Protein AF-A0AAN7YS65-F1 (afdb_monomer_lite)

pLDDT: mean 71.37, std 18.51, range [37.34, 93.94]

Foldseek 3Di:
DDDDDDDDPDPPDPDPDPPDDDPVSVVVVVVVVVLVQPFDKDKDKDWDFDDDVPDPDTDTAIEIEIEGAPPDDPVSVVSDDQDDPNRYGYHYDHDHDDDCPPPVNVVVVVVVVCVVVVPPDDDPPPPDPPDPDDDDPDDDDDD

Radius of gyration: 26.08 Å; chains: 1; bounding box: 43×92×53 Å

Organism: NCBI:txid79012

Structure (mmCIF, N/CA/C/O backbone):
data_AF-A0AAN7YS65-F1
#
_entry.id   AF-A0AAN7YS65-F1
#
loop_
_atom_site.group_PDB
_atom_site.id
_atom_site.type_symbol
_atom_site.label_atom_id
_atom_site.label_alt_id
_atom_site.label_comp_id
_atom_site.label_asym_id
_atom_site.label_entity_id
_atom_site.label_seq_id
_atom_site.pdbx_PDB_ins_code
_atom_site.Cartn_x
_atom_site.Cartn_y
_atom_site.Cartn_z
_atom_site.occupancy
_atom_site.B_iso_or_equiv
_atom_site.auth_seq_id
_atom_site.auth_comp_id
_atom_site.auth_asym_id
_atom_site.auth_atom_id
_atom_site.pdbx_PDB_model_num
ATOM 1 N N . MET A 1 1 ? 20.258 64.189 -2.231 1.00 42.88 1 MET A N 1
ATOM 2 C CA . MET A 1 1 ? 19.996 63.088 -1.283 1.00 42.88 1 MET A CA 1
ATOM 3 C C . MET A 1 1 ? 18.999 62.170 -1.969 1.00 42.88 1 MET A C 1
ATOM 5 O O . MET A 1 1 ? 17.860 62.580 -2.132 1.00 42.88 1 MET A O 1
ATOM 9 N N . SER A 1 2 ? 19.448 61.028 -2.492 1.00 43.16 2 SER A N 1
ATOM 10 C CA . SER A 1 2 ? 18.593 60.090 -3.235 1.00 43.16 2 SER A CA 1
ATOM 11 C C . SER A 1 2 ? 18.417 58.830 -2.403 1.00 43.16 2 SER A C 1
ATOM 13 O O . SER A 1 2 ? 19.378 58.101 -2.170 1.00 43.16 2 SER A O 1
ATOM 15 N N . THR A 1 3 ? 17.199 58.616 -1.919 1.00 43.97 3 THR A N 1
ATOM 16 C CA . THR A 1 3 ? 16.812 57.463 -1.106 1.00 43.97 3 THR A CA 1
ATOM 17 C C . THR A 1 3 ? 16.570 56.270 -2.031 1.00 43.97 3 THR A C 1
ATOM 19 O O . THR A 1 3 ? 15.681 56.320 -2.878 1.00 43.97 3 THR A O 1
ATOM 22 N N . GLN A 1 4 ? 17.383 55.217 -1.907 1.00 44.78 4 GLN A N 1
ATOM 23 C CA . GLN A 1 4 ? 17.139 53.929 -2.563 1.00 44.78 4 GLN A CA 1
ATOM 24 C C . GLN A 1 4 ? 16.011 53.195 -1.832 1.00 44.78 4 GLN A C 1
ATOM 26 O O . GLN A 1 4 ? 16.035 53.073 -0.609 1.00 44.78 4 GLN A O 1
ATOM 31 N N . ILE A 1 5 ? 15.028 52.719 -2.590 1.00 53.78 5 ILE A N 1
ATOM 32 C CA . ILE A 1 5 ? 13.934 51.872 -2.114 1.00 53.78 5 ILE A CA 1
ATOM 33 C C . ILE A 1 5 ? 14.416 50.422 -2.273 1.00 53.78 5 ILE A C 1
ATOM 35 O O . ILE A 1 5 ? 14.803 50.061 -3.388 1.00 53.78 5 ILE A O 1
ATOM 39 N N . PRO A 1 6 ? 14.439 49.584 -1.224 1.00 49.34 6 PRO A N 1
ATOM 40 C CA . PRO A 1 6 ? 14.782 48.181 -1.397 1.00 49.34 6 PRO A CA 1
ATOM 41 C C . PRO A 1 6 ? 13.641 47.463 -2.129 1.00 49.34 6 PRO A C 1
ATOM 43 O O . PRO A 1 6 ? 12.494 47.470 -1.684 1.00 49.34 6 PRO A O 1
ATOM 46 N N . VAL A 1 7 ? 13.964 46.849 -3.266 1.00 46.25 7 VAL A N 1
ATOM 47 C CA . VAL A 1 7 ? 13.097 45.890 -3.959 1.00 46.25 7 VAL A CA 1
ATOM 48 C C . VAL A 1 7 ? 12.955 44.650 -3.082 1.00 46.25 7 VAL A C 1
ATOM 50 O O . VAL A 1 7 ? 13.900 43.886 -2.904 1.00 46.25 7 VAL A O 1
ATOM 53 N N . THR A 1 8 ? 11.773 44.463 -2.500 1.00 45.56 8 THR A N 1
ATOM 54 C CA . THR A 1 8 ? 11.398 43.215 -1.839 1.00 45.56 8 THR A CA 1
ATOM 55 C C . THR A 1 8 ? 11.154 42.175 -2.929 1.00 45.56 8 THR A C 1
ATOM 57 O O . THR A 1 8 ? 10.110 42.178 -3.578 1.00 45.56 8 THR A O 1
ATOM 60 N N . THR A 1 9 ? 12.137 41.311 -3.173 1.00 45.34 9 THR A N 1
ATOM 61 C CA . THR A 1 9 ? 11.943 40.084 -3.948 1.00 45.34 9 THR A CA 1
ATOM 62 C C . THR A 1 9 ? 10.966 39.211 -3.171 1.00 45.34 9 THR A C 1
ATOM 64 O O . THR A 1 9 ? 11.328 38.591 -2.178 1.00 45.34 9 THR A O 1
ATOM 67 N N . THR A 1 10 ? 9.700 39.214 -3.579 1.00 47.12 10 THR A N 1
ATOM 68 C CA . THR A 1 10 ? 8.724 38.232 -3.116 1.00 47.12 10 THR A CA 1
ATOM 69 C C . THR A 1 10 ? 9.150 36.880 -3.678 1.00 47.12 10 THR A C 1
ATOM 71 O O . THR A 1 10 ? 9.004 36.636 -4.876 1.00 47.12 10 THR A O 1
ATOM 74 N N . GLU A 1 11 ? 9.722 36.022 -2.832 1.00 46.44 11 GLU A N 1
ATOM 75 C CA . GLU A 1 11 ? 9.859 34.596 -3.120 1.00 46.44 11 GLU A CA 1
ATOM 76 C C . GLU A 1 11 ? 8.465 34.055 -3.461 1.00 46.44 11 GLU A C 1
ATOM 78 O O . GLU A 1 11 ? 7.581 33.957 -2.610 1.00 46.44 11 GLU A O 1
ATOM 83 N N . GLN A 1 12 ? 8.236 33.777 -4.745 1.00 44.69 12 GLN A N 1
ATOM 84 C CA . GLN A 1 12 ? 7.076 33.020 -5.185 1.00 44.69 12 GLN A CA 1
ATOM 85 C C . GLN A 1 12 ? 7.211 31.618 -4.595 1.00 44.69 12 GLN A C 1
ATOM 87 O O . GLN A 1 12 ? 8.013 30.818 -5.072 1.00 44.69 12 GLN A O 1
ATOM 92 N N . GLN A 1 13 ? 6.424 31.321 -3.558 1.00 51.28 13 GLN A N 1
ATOM 93 C CA . GLN A 1 13 ? 6.148 29.940 -3.176 1.00 51.28 13 GLN A CA 1
ATOM 94 C C . GLN A 1 13 ? 5.729 29.175 -4.441 1.00 51.28 13 GLN A C 1
ATOM 96 O O . GLN A 1 13 ? 4.797 29.621 -5.126 1.00 51.28 13 GLN A O 1
ATOM 101 N N . PRO A 1 14 ? 6.378 28.046 -4.780 1.00 49.78 14 PRO A N 1
ATOM 102 C CA . PRO A 1 14 ? 5.929 27.226 -5.889 1.00 49.78 14 PRO A CA 1
ATOM 103 C C . PRO A 1 14 ? 4.517 26.741 -5.563 1.00 49.78 14 PRO A C 1
ATOM 105 O O . PRO A 1 14 ? 4.294 25.973 -4.629 1.00 49.78 14 PRO A O 1
ATOM 108 N N . SER A 1 15 ? 3.543 27.248 -6.316 1.00 52.03 15 SER A N 1
ATOM 109 C CA . SER A 1 15 ? 2.178 26.733 -6.279 1.00 52.03 15 SER A CA 1
ATOM 110 C C . SER A 1 15 ? 2.230 25.250 -6.662 1.00 52.03 15 SER A C 1
ATOM 112 O O . SER A 1 15 ? 2.923 24.924 -7.633 1.00 52.03 15 SER A O 1
ATOM 114 N N . PRO A 1 16 ? 1.544 24.344 -5.941 1.00 50.78 16 PRO A N 1
ATOM 115 C CA . PRO A 1 16 ? 1.591 22.923 -6.250 1.00 50.78 16 PRO A CA 1
ATOM 116 C C . PRO A 1 16 ? 1.022 22.726 -7.653 1.00 50.78 16 PRO A C 1
ATOM 118 O O . PRO A 1 16 ? -0.171 22.902 -7.898 1.00 50.78 16 PRO A O 1
ATOM 121 N N . THR A 1 17 ? 1.903 22.428 -8.605 1.00 52.53 17 THR A N 1
ATOM 122 C CA . THR A 1 17 ? 1.488 22.084 -9.961 1.00 52.53 17 THR A CA 1
ATOM 123 C C . THR A 1 17 ? 0.715 20.770 -9.850 1.00 52.53 17 THR A C 1
ATOM 125 O O . THR A 1 17 ? 1.219 19.853 -9.197 1.00 52.53 17 THR A O 1
ATOM 128 N N . PRO A 1 18 ? -0.504 20.652 -10.407 1.00 57.16 18 PRO A N 1
ATOM 129 C CA . PRO A 1 18 ? -1.253 19.406 -10.337 1.00 57.16 18 PRO A CA 1
ATOM 130 C C . PRO A 1 18 ? -0.404 18.292 -10.952 1.00 57.16 18 PRO A C 1
ATOM 132 O O . PRO A 1 18 ? -0.072 18.336 -12.137 1.00 57.16 18 PRO A O 1
ATOM 135 N N . LYS A 1 19 ? 0.002 17.326 -10.121 1.00 69.38 19 LYS A N 1
ATOM 136 C CA . LYS A 1 19 ? 0.798 16.178 -10.550 1.00 69.38 19 LYS A CA 1
ATOM 137 C C . LYS A 1 19 ? -0.086 15.341 -11.474 1.00 69.38 19 LYS A C 1
ATOM 139 O O . LYS A 1 19 ? -1.078 14.766 -11.030 1.00 69.38 19 LYS A O 1
ATOM 144 N N . VAL A 1 20 ? 0.220 15.350 -12.769 1.00 74.00 20 VAL A N 1
ATOM 145 C CA . VAL A 1 20 ? -0.470 14.502 -13.745 1.00 74.00 20 VAL A CA 1
ATOM 146 C C . VAL A 1 20 ? -0.063 13.063 -13.452 1.00 74.00 20 VAL A C 1
ATOM 148 O O . VAL A 1 20 ? 1.125 12.750 -13.496 1.00 74.00 20 VAL A O 1
ATOM 151 N N . LEU A 1 21 ? -1.041 12.223 -13.112 1.00 75.31 21 LEU A N 1
ATOM 152 C CA . LEU A 1 21 ? -0.812 10.801 -12.876 1.00 75.31 21 LEU A CA 1
ATOM 153 C C . LEU A 1 21 ? -0.481 10.105 -14.198 1.00 75.31 21 LEU A C 1
ATOM 155 O O . LEU A 1 21 ? -1.120 10.354 -15.221 1.00 75.31 21 LEU A O 1
ATOM 159 N N . THR A 1 22 ? 0.508 9.224 -14.159 1.00 85.81 22 THR A N 1
ATOM 160 C CA . THR A 1 22 ? 0.858 8.317 -15.253 1.00 85.81 22 THR A CA 1
ATOM 161 C C . THR A 1 22 ? -0.201 7.221 -15.428 1.00 85.81 22 THR A C 1
ATOM 163 O O . THR A 1 22 ? -0.947 6.905 -14.499 1.00 85.81 22 THR A O 1
ATOM 166 N N . ASP A 1 23 ? -0.256 6.586 -16.605 1.00 86.25 23 ASP A N 1
ATOM 167 C CA . ASP A 1 23 ? -1.170 5.455 -16.860 1.00 86.25 23 ASP A CA 1
ATOM 168 C C . ASP A 1 23 ? -0.958 4.289 -15.875 1.00 86.25 23 ASP A C 1
ATOM 170 O O . ASP A 1 23 ? -1.891 3.555 -15.548 1.00 86.25 23 ASP A O 1
ATOM 174 N N . GLU A 1 24 ? 0.268 4.111 -15.380 1.00 84.31 24 GLU A N 1
ATOM 175 C CA . GLU A 1 24 ? 0.582 3.131 -14.341 1.00 84.31 24 GLU A CA 1
ATOM 176 C C . GLU A 1 24 ? -0.007 3.531 -12.984 1.00 84.31 24 GLU A C 1
ATOM 178 O O . GLU A 1 24 ? -0.724 2.733 -12.381 1.00 84.31 24 GLU A O 1
ATOM 183 N N . GLU A 1 25 ? 0.198 4.776 -12.542 1.00 86.25 25 GLU A N 1
ATOM 184 C CA . GLU A 1 25 ? -0.396 5.293 -11.302 1.00 86.25 25 GLU A CA 1
ATOM 185 C C . GLU A 1 25 ? -1.930 5.221 -11.331 1.00 86.25 25 GLU A C 1
ATOM 187 O O . GLU A 1 25 ? -2.549 4.913 -10.314 1.00 86.25 25 GLU A O 1
ATOM 192 N N . ILE A 1 26 ? -2.557 5.443 -12.492 1.00 90.06 26 ILE A N 1
ATOM 193 C CA . ILE A 1 26 ? -4.011 5.305 -12.668 1.00 90.06 26 ILE A CA 1
ATOM 194 C C . ILE A 1 26 ? -4.457 3.852 -12.454 1.00 90.06 26 ILE A C 1
ATOM 196 O O . ILE A 1 26 ? -5.446 3.611 -11.759 1.00 90.06 26 ILE A O 1
ATOM 200 N N . ARG A 1 27 ? -3.733 2.878 -13.020 1.00 91.12 27 ARG A N 1
ATOM 201 C CA . ARG A 1 27 ? -4.048 1.448 -12.853 1.00 91.12 27 ARG A CA 1
ATOM 202 C C . ARG A 1 27 ? -3.842 0.979 -11.418 1.00 91.12 27 ARG A C 1
ATOM 204 O O . ARG A 1 27 ? -4.708 0.288 -10.884 1.00 91.12 27 ARG A O 1
ATOM 211 N N . ILE A 1 28 ? -2.745 1.392 -10.786 1.00 90.75 28 ILE A N 1
ATOM 212 C CA . ILE A 1 28 ? -2.466 1.086 -9.378 1.00 90.75 28 ILE A CA 1
ATOM 213 C C . ILE A 1 28 ? -3.560 1.683 -8.497 1.00 90.75 28 ILE A C 1
ATOM 215 O O . ILE A 1 28 ? -4.136 0.975 -7.677 1.00 90.75 28 ILE A O 1
ATOM 219 N N . LYS A 1 29 ? -3.916 2.952 -8.712 1.00 90.94 29 LYS A N 1
ATOM 220 C CA . LYS A 1 29 ? -4.992 3.606 -7.968 1.00 90.94 29 LYS A CA 1
ATOM 221 C C . LYS A 1 29 ? -6.312 2.845 -8.088 1.00 90.94 29 LYS A C 1
ATOM 223 O O . LYS A 1 29 ? -6.918 2.533 -7.068 1.00 90.94 29 LYS A O 1
ATOM 228 N N . ALA A 1 30 ? -6.726 2.499 -9.307 1.00 92.50 30 ALA A N 1
ATOM 229 C CA . ALA A 1 30 ? -7.957 1.744 -9.538 1.00 92.50 30 ALA A CA 1
ATOM 230 C C . ALA A 1 30 ? -7.932 0.368 -8.848 1.00 92.50 30 ALA A C 1
ATOM 232 O O . ALA A 1 30 ? -8.942 -0.083 -8.311 1.00 92.50 30 ALA A O 1
ATOM 233 N N . PHE A 1 31 ? -6.773 -0.290 -8.828 1.00 93.44 31 PHE A N 1
ATOM 234 C CA . PHE A 1 31 ? -6.584 -1.546 -8.117 1.00 93.44 31 PHE A CA 1
ATOM 235 C C . PHE A 1 31 ? -6.708 -1.387 -6.602 1.00 93.44 31 PHE A C 1
ATOM 237 O O . PHE A 1 31 ? -7.473 -2.126 -5.988 1.00 93.44 31 PHE A O 1
ATOM 244 N N . ILE A 1 32 ? -6.017 -0.416 -6.002 1.00 92.06 32 ILE A N 1
ATOM 245 C CA . ILE A 1 32 ? -6.096 -0.160 -4.560 1.00 92.06 32 ILE A CA 1
ATOM 246 C C . ILE A 1 32 ? -7.530 0.200 -4.152 1.00 92.06 32 ILE A C 1
ATOM 248 O O . ILE A 1 32 ? -8.044 -0.339 -3.174 1.00 92.06 32 ILE A O 1
ATOM 252 N N . GLU A 1 33 ? -8.220 1.023 -4.944 1.00 91.44 33 GLU A N 1
ATOM 253 C CA . GLU A 1 33 ? -9.637 1.342 -4.731 1.00 91.44 33 GLU A CA 1
ATOM 254 C C . GLU A 1 33 ? -10.529 0.091 -4.831 1.00 91.44 33 GLU A C 1
ATOM 256 O O . GLU A 1 33 ? -11.469 -0.062 -4.053 1.00 91.44 33 GLU A O 1
ATOM 261 N N . SER A 1 34 ? -10.208 -0.855 -5.723 1.00 93.31 34 SER A N 1
ATOM 262 C CA . SER A 1 34 ? -10.964 -2.107 -5.871 1.00 93.31 34 SER A CA 1
ATOM 263 C C . SER A 1 34 ? -10.839 -3.068 -4.682 1.00 93.31 34 SER A C 1
ATOM 265 O O . SER A 1 34 ? -11.709 -3.925 -4.508 1.00 93.31 34 SER A O 1
ATOM 267 N N . LEU A 1 35 ? -9.807 -2.912 -3.839 1.00 90.12 35 LEU A N 1
ATOM 268 C CA . LEU A 1 35 ? -9.641 -3.714 -2.622 1.00 90.12 35 LEU A CA 1
ATOM 269 C C . LEU A 1 35 ? -10.743 -3.439 -1.588 1.00 90.12 35 LEU A C 1
ATOM 271 O O . LEU A 1 35 ? -10.947 -4.266 -0.705 1.00 90.12 35 LEU A O 1
ATOM 275 N N . ASN A 1 36 ? -11.468 -2.314 -1.705 1.00 89.50 36 ASN A N 1
ATOM 276 C CA . ASN A 1 36 ? -12.566 -1.929 -0.809 1.00 89.50 36 ASN A CA 1
ATOM 277 C C . ASN A 1 36 ? -12.198 -2.054 0.682 1.00 89.50 36 ASN A C 1
ATOM 279 O O . ASN A 1 36 ? -12.983 -2.557 1.489 1.00 89.50 36 ASN A O 1
ATOM 283 N N . LEU A 1 37 ? -10.988 -1.612 1.042 1.00 90.25 37 LEU A N 1
ATOM 284 C CA . LEU A 1 37 ? -10.490 -1.687 2.414 1.00 90.25 37 LEU A CA 1
ATOM 285 C C . LEU A 1 37 ? -11.391 -0.862 3.343 1.00 90.25 37 LEU A C 1
ATOM 287 O O . LEU A 1 37 ? -11.658 0.312 3.090 1.00 90.25 37 LEU A O 1
ATOM 291 N N . THR A 1 38 ? -11.862 -1.483 4.424 1.00 89.06 38 THR A N 1
ATOM 292 C CA . THR A 1 38 ? -12.811 -0.878 5.378 1.00 89.06 38 THR A CA 1
ATOM 293 C C . THR A 1 38 ? -12.139 -0.049 6.469 1.00 89.06 38 THR A C 1
ATOM 295 O O . THR A 1 38 ? -12.818 0.460 7.358 1.00 89.06 38 THR A O 1
ATOM 298 N N . PHE A 1 39 ? -10.816 0.073 6.426 1.00 89.19 39 PHE A N 1
ATOM 299 C CA . PHE A 1 39 ? -10.001 0.767 7.414 1.00 89.19 39 PHE A CA 1
ATOM 300 C C . PHE A 1 39 ? -9.243 1.941 6.778 1.00 89.19 39 PHE A C 1
ATOM 302 O O . PHE A 1 39 ? -9.054 1.957 5.561 1.00 89.19 39 PHE A O 1
ATOM 309 N N . PRO A 1 40 ? -8.794 2.932 7.569 1.00 88.00 40 PRO A N 1
ATOM 310 C CA . PRO A 1 40 ? -7.967 4.022 7.065 1.00 88.00 40 PRO A CA 1
ATOM 311 C C . PRO A 1 40 ? -6.626 3.504 6.536 1.00 88.00 40 PRO A C 1
ATOM 313 O O . PRO A 1 40 ? -5.934 2.745 7.214 1.00 88.00 40 PRO A O 1
ATOM 316 N N . TYR A 1 41 ? -6.242 3.943 5.340 1.00 91.12 41 TYR A N 1
ATOM 317 C CA . TYR A 1 41 ? -4.941 3.640 4.753 1.00 91.12 41 TYR A CA 1
ATOM 318 C C . TYR A 1 41 ? -4.440 4.815 3.914 1.00 91.12 41 TYR A C 1
ATOM 320 O O . TYR A 1 41 ? -5.212 5.666 3.462 1.00 91.12 41 TYR A O 1
ATOM 328 N N . LYS A 1 42 ? -3.129 4.842 3.689 1.00 91.25 42 LYS A N 1
ATOM 329 C CA . LYS A 1 42 ? -2.485 5.671 2.667 1.00 91.25 42 LYS A CA 1
ATOM 330 C C . LYS A 1 42 ? -1.693 4.761 1.747 1.00 91.25 42 LYS A C 1
ATOM 332 O O . LYS A 1 42 ? -1.263 3.693 2.171 1.00 91.25 42 LYS A O 1
ATOM 337 N N . TRP A 1 43 ? -1.526 5.161 0.495 1.00 92.75 43 TRP A N 1
ATOM 338 C CA . TRP A 1 43 ? -0.675 4.426 -0.428 1.00 92.75 43 TRP A CA 1
ATOM 339 C C . TRP A 1 43 ? 0.202 5.378 -1.226 1.00 92.75 43 TRP A C 1
ATOM 341 O O . TRP A 1 43 ? -0.226 6.483 -1.570 1.00 92.75 43 TRP A O 1
ATOM 351 N N . GLU A 1 44 ? 1.413 4.925 -1.521 1.00 91.69 44 GLU A N 1
ATOM 352 C CA . GLU A 1 44 ? 2.415 5.662 -2.281 1.00 91.69 44 GLU A CA 1
ATOM 353 C C . GLU A 1 44 ? 3.131 4.718 -3.257 1.00 91.69 44 GLU A C 1
ATOM 355 O O . GLU A 1 44 ? 3.224 3.509 -3.026 1.00 91.69 44 GLU A O 1
ATOM 360 N N . LEU A 1 45 ? 3.603 5.268 -4.379 1.00 90.25 45 LEU A N 1
ATOM 361 C CA . LEU A 1 45 ? 4.423 4.550 -5.353 1.00 90.25 45 LEU A CA 1
ATOM 362 C C . LEU A 1 45 ? 5.863 5.048 -5.246 1.00 90.25 45 LEU A C 1
ATOM 364 O O . LEU A 1 45 ? 6.195 6.145 -5.702 1.00 90.25 45 LEU A O 1
ATOM 368 N N . GLU A 1 46 ? 6.713 4.224 -4.653 1.00 89.69 46 GLU A N 1
ATOM 369 C CA . GLU A 1 46 ? 8.135 4.487 -4.505 1.00 89.69 46 GLU A CA 1
ATOM 370 C C . GLU A 1 46 ? 8.936 3.821 -5.624 1.00 89.69 46 GLU A C 1
ATOM 372 O O . GLU A 1 46 ? 8.541 2.803 -6.188 1.00 89.69 46 GLU A O 1
ATOM 377 N N . HIS A 1 47 ? 10.088 4.401 -5.946 1.00 86.44 47 HIS A N 1
ATOM 378 C CA . HIS A 1 47 ? 11.009 3.878 -6.948 1.00 86.44 47 HIS A CA 1
ATOM 379 C C . HIS A 1 47 ? 12.345 3.622 -6.262 1.00 86.44 47 HIS A C 1
ATOM 381 O O . HIS A 1 47 ? 13.080 4.558 -5.955 1.00 86.44 47 HIS A O 1
ATOM 387 N N . HIS A 1 48 ? 12.629 2.357 -5.956 1.00 81.75 48 HIS A N 1
ATOM 388 C CA . HIS A 1 48 ? 13.839 1.976 -5.231 1.00 81.75 48 HIS A CA 1
ATOM 389 C C . HIS A 1 48 ? 14.953 1.653 -6.216 1.00 81.75 48 HIS A C 1
ATOM 391 O O . HIS A 1 48 ? 14.792 0.808 -7.099 1.00 81.75 48 HIS A O 1
ATOM 397 N N . GLU A 1 49 ? 16.101 2.303 -6.044 1.00 79.69 49 GLU A N 1
ATOM 398 C CA . GLU A 1 49 ? 17.317 1.954 -6.771 1.00 79.69 49 GLU A CA 1
ATOM 399 C C . GLU A 1 49 ? 18.087 0.879 -6.008 1.00 79.69 49 GLU A C 1
ATOM 401 O O . GLU A 1 49 ? 18.589 1.106 -4.905 1.00 79.69 49 GLU A O 1
ATOM 406 N N . PHE A 1 50 ? 18.227 -0.304 -6.603 1.00 71.31 50 PHE A N 1
ATOM 407 C CA . PHE A 1 50 ? 19.061 -1.346 -6.014 1.00 71.31 50 PHE A CA 1
ATOM 408 C C . PHE A 1 50 ? 20.524 -1.107 -6.376 1.00 71.31 50 PHE A C 1
ATOM 410 O O . PHE A 1 50 ? 20.989 -1.472 -7.458 1.00 71.31 50 PHE A O 1
ATOM 417 N N . ILE A 1 51 ? 21.263 -0.498 -5.446 1.00 75.56 51 ILE A N 1
ATOM 418 C CA . ILE A 1 51 ? 22.695 -0.252 -5.608 1.00 75.56 51 ILE A CA 1
ATOM 419 C C . ILE A 1 51 ? 23.441 -1.585 -5.574 1.00 75.56 51 ILE A C 1
ATOM 421 O O . ILE A 1 51 ? 23.599 -2.210 -4.524 1.00 75.56 51 ILE A O 1
ATOM 425 N N . THR A 1 52 ? 23.950 -2.009 -6.728 1.00 73.50 52 THR A N 1
ATOM 426 C CA . THR A 1 52 ? 24.814 -3.191 -6.815 1.00 73.50 52 THR A CA 1
ATOM 427 C C . THR A 1 52 ? 26.270 -2.739 -6.834 1.00 73.50 52 THR A C 1
ATOM 429 O O . THR A 1 52 ? 26.673 -1.969 -7.707 1.00 73.50 52 THR A O 1
ATOM 432 N N . LYS A 1 53 ? 27.087 -3.206 -5.876 1.00 72.88 53 LYS A N 1
ATOM 433 C CA . LYS A 1 53 ? 28.516 -2.849 -5.811 1.00 72.88 53 LYS A CA 1
ATOM 434 C C . LYS A 1 53 ? 29.204 -3.175 -7.143 1.00 72.88 53 LYS A C 1
ATOM 436 O O . LYS A 1 53 ? 29.268 -4.335 -7.537 1.00 72.88 53 LYS A O 1
ATOM 441 N N . GLY A 1 54 ? 29.738 -2.148 -7.804 1.00 72.94 54 GLY A N 1
ATOM 442 C CA . GLY A 1 54 ? 30.468 -2.275 -9.069 1.00 72.94 54 GLY A CA 1
ATOM 443 C C . GLY A 1 54 ? 29.625 -2.128 -10.342 1.00 72.94 54 GLY A C 1
ATOM 444 O O . GLY A 1 54 ? 30.193 -2.226 -11.426 1.00 72.94 54 GLY A O 1
ATOM 445 N N . SER A 1 55 ? 28.316 -1.864 -10.242 1.00 69.62 55 SER A N 1
ATOM 446 C CA . SER A 1 55 ? 27.478 -1.515 -11.398 1.00 69.62 55 SER A CA 1
ATOM 447 C C . SER A 1 55 ? 27.259 -0.004 -11.479 1.00 69.62 55 SER A C 1
ATOM 449 O O . SER A 1 55 ? 26.960 0.639 -10.477 1.00 69.62 55 SER A O 1
ATOM 451 N N . THR A 1 56 ? 27.377 0.566 -12.679 1.00 71.19 56 THR A N 1
ATOM 452 C CA . THR A 1 56 ? 26.946 1.943 -12.985 1.00 71.19 56 THR A CA 1
ATOM 453 C C . THR A 1 56 ? 25.484 2.020 -13.428 1.00 71.19 56 THR A C 1
ATOM 455 O O . THR A 1 56 ? 24.944 3.115 -13.534 1.00 71.19 56 THR A O 1
ATOM 458 N N . ASN A 1 57 ? 24.841 0.871 -13.662 1.00 72.56 57 ASN A N 1
ATOM 459 C CA . ASN A 1 57 ? 23.423 0.762 -13.993 1.00 72.56 57 ASN A CA 1
ATOM 460 C C . ASN A 1 57 ? 22.710 0.052 -12.840 1.00 72.56 57 ASN A C 1
ATOM 462 O O . ASN A 1 57 ? 22.754 -1.179 -12.745 1.00 72.56 57 ASN A O 1
ATOM 466 N N . ASN A 1 58 ? 22.086 0.828 -11.956 1.00 78.06 58 ASN A N 1
ATOM 467 C CA . ASN A 1 58 ? 21.229 0.294 -10.904 1.00 78.06 58 ASN A CA 1
ATOM 468 C C . ASN A 1 58 ? 19.799 0.176 -11.447 1.00 78.06 58 ASN A C 1
ATOM 470 O O . ASN A 1 58 ? 19.288 1.150 -12.004 1.00 78.06 58 ASN A O 1
ATOM 474 N N . PRO A 1 59 ? 19.147 -0.992 -11.334 1.00 78.62 59 PRO A N 1
ATOM 475 C CA . PRO A 1 59 ? 17.750 -1.107 -11.713 1.00 78.62 59 PRO A CA 1
ATOM 476 C C . PRO A 1 59 ? 16.884 -0.297 -10.741 1.00 78.62 59 PRO A C 1
ATOM 478 O O . PRO A 1 59 ? 17.009 -0.438 -9.521 1.00 78.62 59 PRO A O 1
ATOM 481 N N . VAL A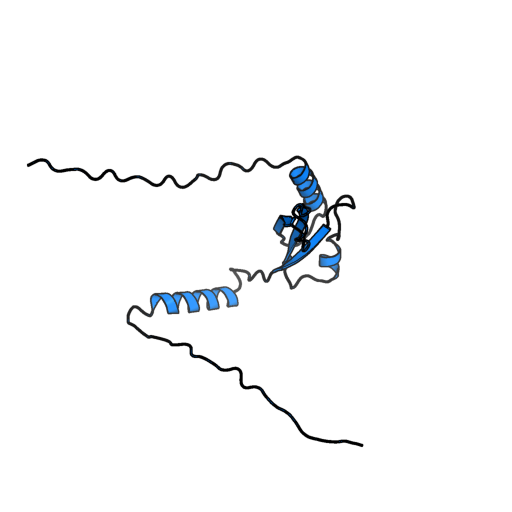 1 60 ? 16.002 0.530 -11.304 1.00 79.75 60 VAL A N 1
ATOM 482 C CA . VAL A 1 60 ? 14.922 1.205 -10.580 1.00 79.75 60 VAL A CA 1
ATOM 483 C C . VAL A 1 60 ? 13.722 0.268 -10.574 1.00 79.75 60 VAL A C 1
ATOM 485 O O . VAL A 1 60 ? 13.244 -0.119 -11.642 1.00 79.75 60 VAL A O 1
ATOM 488 N N . ILE A 1 61 ? 13.253 -0.121 -9.392 1.00 83.31 61 ILE A N 1
ATOM 489 C CA . ILE A 1 61 ? 12.118 -1.034 -9.241 1.00 83.31 61 ILE A CA 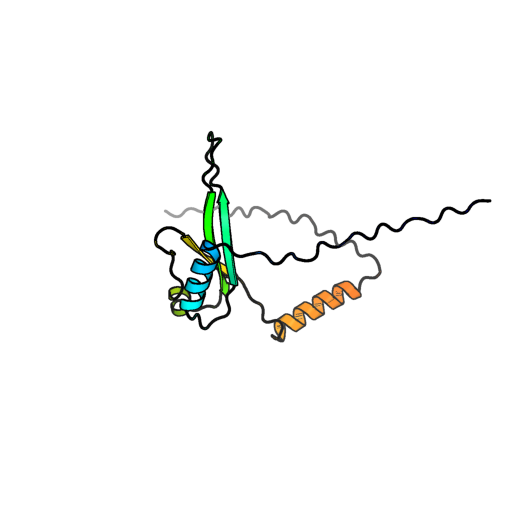1
ATOM 490 C C . ILE A 1 61 ? 10.976 -0.293 -8.537 1.00 83.31 61 ILE A C 1
ATOM 492 O O . ILE A 1 61 ? 11.206 0.274 -7.465 1.00 83.31 61 ILE A O 1
ATOM 496 N N . PRO A 1 62 ? 9.758 -0.290 -9.106 1.00 87.19 62 PRO A N 1
ATOM 497 C CA . PRO A 1 62 ? 8.600 0.289 -8.444 1.00 87.19 62 PRO A CA 1
ATOM 498 C C . PRO A 1 62 ? 8.179 -0.560 -7.236 1.00 87.19 62 PRO A C 1
ATOM 500 O O . PRO A 1 62 ? 8.162 -1.795 -7.286 1.00 87.19 62 PRO A O 1
ATOM 503 N N . LEU A 1 63 ? 7.803 0.117 -6.158 1.00 90.62 63 LEU A N 1
ATOM 504 C CA . LEU A 1 63 ? 7.304 -0.457 -4.918 1.00 90.62 63 LEU A CA 1
ATOM 505 C C . LEU A 1 63 ? 6.032 0.286 -4.514 1.00 90.62 63 LEU A C 1
ATOM 507 O O . LEU A 1 63 ? 6.040 1.503 -4.356 1.00 90.62 63 LEU A O 1
ATOM 511 N N . ILE A 1 64 ? 4.939 -0.445 -4.328 1.00 93.12 64 ILE A N 1
ATOM 512 C CA . ILE A 1 64 ? 3.709 0.122 -3.775 1.00 93.12 64 ILE A CA 1
ATOM 513 C C . ILE A 1 64 ? 3.801 -0.004 -2.259 1.00 93.12 64 ILE A C 1
ATOM 515 O O . ILE A 1 64 ? 3.854 -1.118 -1.736 1.00 93.12 64 ILE A O 1
ATOM 519 N N . VAL A 1 65 ? 3.809 1.117 -1.553 1.00 93.56 65 VAL A N 1
ATOM 520 C CA . VAL A 1 65 ? 3.780 1.147 -0.090 1.00 93.56 65 VAL A CA 1
ATOM 521 C C . VAL A 1 65 ? 2.355 1.441 0.347 1.00 93.56 65 VAL A C 1
ATOM 523 O O . VAL A 1 65 ? 1.746 2.388 -0.142 1.00 93.56 65 VAL A O 1
ATOM 526 N N . ILE A 1 66 ? 1.801 0.615 1.233 1.00 93.94 66 ILE A N 1
ATOM 527 C CA . ILE A 1 66 ? 0.486 0.842 1.838 1.00 93.94 66 ILE A CA 1
ATOM 528 C C . ILE A 1 66 ? 0.682 0.989 3.341 1.00 93.94 66 ILE A C 1
ATOM 530 O O . ILE A 1 66 ? 0.975 0.012 4.034 1.00 93.94 66 ILE A O 1
ATOM 534 N N . SER A 1 67 ? 0.511 2.209 3.836 1.00 92.94 67 SER A N 1
ATOM 535 C CA . SER A 1 67 ? 0.611 2.522 5.257 1.00 92.94 67 SER A CA 1
ATOM 536 C C . SER A 1 67 ? -0.733 2.260 5.931 1.00 92.94 67 SER A C 1
ATOM 538 O O . SER A 1 67 ? -1.766 2.810 5.530 1.00 92.94 67 SER A O 1
ATOM 540 N N . VAL A 1 68 ? -0.714 1.414 6.957 1.00 91.00 68 VAL A N 1
ATOM 541 C CA . VAL A 1 68 ? -1.894 0.957 7.696 1.00 91.00 68 VAL A CA 1
ATOM 542 C C . VAL A 1 68 ? -1.666 1.007 9.201 1.00 91.00 68 VAL A C 1
ATOM 544 O O . VAL A 1 68 ? -0.525 0.978 9.663 1.00 91.00 68 VAL A O 1
ATOM 547 N N . ASP A 1 69 ? -2.748 1.049 9.979 1.00 88.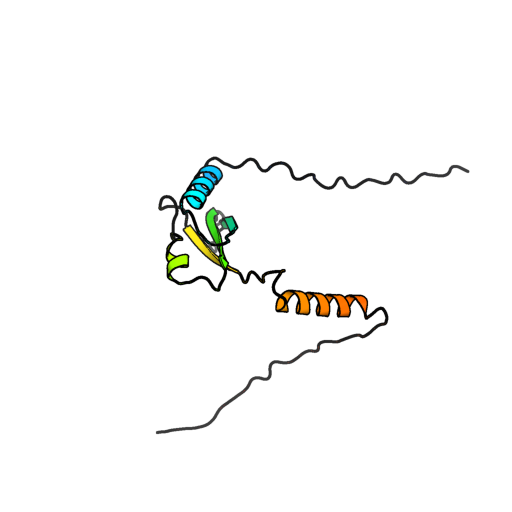69 69 ASP A N 1
ATOM 548 C CA . ASP A 1 69 ? -2.638 1.088 11.436 1.00 88.69 69 ASP A CA 1
ATOM 549 C C . ASP A 1 69 ? -2.029 -0.212 11.999 1.00 88.69 69 ASP A C 1
ATOM 551 O O . ASP A 1 69 ? -2.376 -1.330 11.599 1.00 88.69 69 ASP A O 1
ATOM 555 N N . ARG A 1 70 ? -1.108 -0.078 12.958 1.00 85.12 70 ARG A N 1
ATOM 556 C CA . ARG A 1 70 ? -0.473 -1.216 13.641 1.00 85.12 70 ARG A CA 1
ATOM 557 C C . ARG A 1 70 ? -1.470 -2.091 14.417 1.00 85.12 70 ARG A C 1
ATOM 559 O O . ARG A 1 70 ? -1.191 -3.275 14.619 1.00 85.12 70 ARG A O 1
ATOM 566 N N . MET A 1 71 ? -2.605 -1.532 14.828 1.00 85.00 71 MET A N 1
ATOM 567 C CA . MET A 1 71 ? -3.681 -2.200 15.564 1.00 85.00 71 MET A CA 1
ATOM 568 C C . MET A 1 71 ? -4.615 -3.025 14.670 1.00 85.00 71 MET A C 1
ATOM 570 O O . MET A 1 71 ? -5.509 -3.689 15.195 1.00 85.00 71 MET A O 1
ATOM 574 N N . LEU A 1 72 ? -4.417 -3.033 13.345 1.00 86.25 72 LEU A N 1
ATOM 575 C CA . LEU A 1 72 ? -5.229 -3.860 12.454 1.00 86.25 72 LEU A CA 1
ATOM 576 C C . LEU A 1 72 ? -5.122 -5.352 12.781 1.00 86.25 72 LEU A C 1
ATOM 578 O O . LEU A 1 72 ? -4.045 -5.907 13.050 1.00 86.25 72 LEU A O 1
ATOM 582 N N . SER A 1 73 ? -6.265 -6.025 12.676 1.00 88.88 73 SER A N 1
ATOM 583 C CA . SER A 1 73 ? -6.371 -7.469 12.837 1.00 88.88 73 SER A CA 1
ATOM 584 C C . SER A 1 73 ? -5.603 -8.223 11.745 1.00 88.88 73 SER A C 1
ATOM 586 O O . SER A 1 73 ? -5.162 -7.686 10.722 1.00 88.88 73 SER A O 1
ATOM 588 N N . LYS A 1 74 ? -5.376 -9.521 11.960 1.00 89.19 74 LYS A N 1
ATOM 589 C CA . LYS A 1 74 ? -4.725 -10.359 10.943 1.00 89.19 74 LYS A CA 1
ATOM 590 C C . LYS A 1 74 ? -5.620 -10.516 9.711 1.00 89.19 74 LYS A C 1
ATOM 592 O O . LYS A 1 74 ? -5.100 -10.539 8.598 1.00 89.19 74 LYS A O 1
ATOM 597 N N . GLU A 1 75 ? -6.931 -10.596 9.913 1.00 90.81 75 GLU A N 1
ATOM 598 C CA . GLU A 1 75 ? -7.928 -10.680 8.852 1.00 90.81 75 GLU A CA 1
ATOM 599 C C . GLU A 1 75 ? -7.902 -9.427 7.972 1.00 90.81 75 GLU A C 1
ATOM 601 O O . GLU A 1 75 ? -7.793 -9.547 6.754 1.00 90.81 75 GLU A O 1
ATOM 606 N N . GLU A 1 76 ? -7.897 -8.234 8.567 1.00 89.31 76 GLU A N 1
ATOM 607 C CA . GLU A 1 76 ? -7.823 -6.966 7.826 1.00 89.31 76 GLU A CA 1
ATOM 608 C C . GLU A 1 76 ? -6.526 -6.844 7.024 1.00 89.31 76 GLU A C 1
ATOM 610 O O . GLU A 1 76 ? -6.553 -6.520 5.839 1.00 89.31 76 GLU A O 1
ATOM 615 N N . ARG A 1 77 ? -5.385 -7.204 7.623 1.00 89.56 77 ARG A N 1
ATOM 616 C CA . ARG A 1 77 ? -4.089 -7.205 6.920 1.00 89.56 77 ARG A CA 1
ATOM 617 C C . ARG A 1 77 ? -4.048 -8.193 5.759 1.00 89.56 77 ARG A C 1
ATOM 619 O O . ARG A 1 77 ? -3.377 -7.940 4.766 1.00 89.56 77 ARG A O 1
ATOM 626 N N . SER A 1 78 ? -4.774 -9.307 5.857 1.00 90.44 78 SER A N 1
ATOM 627 C CA . SER A 1 78 ? -4.839 -10.300 4.779 1.00 90.44 78 SER A CA 1
ATOM 628 C C . SER A 1 78 ? -5.625 -9.828 3.551 1.00 90.44 78 SER A C 1
ATOM 630 O O . SER A 1 78 ? -5.513 -10.446 2.494 1.00 90.44 78 SER A O 1
ATOM 632 N N . MET A 1 79 ? -6.380 -8.729 3.668 1.00 90.88 79 MET A N 1
ATOM 633 C CA . MET A 1 79 ? -7.068 -8.103 2.534 1.00 90.88 79 MET A CA 1
ATOM 634 C C . MET A 1 79 ? -6.099 -7.402 1.577 1.00 90.88 79 MET A C 1
ATOM 636 O O . MET A 1 79 ? -6.456 -7.147 0.428 1.00 90.88 79 MET A O 1
ATOM 640 N N . ILE A 1 80 ? -4.879 -7.097 2.030 1.00 92.62 80 ILE A N 1
ATOM 641 C CA . ILE A 1 80 ? -3.860 -6.442 1.216 1.00 92.62 80 ILE A CA 1
ATOM 642 C C . ILE A 1 80 ? -3.005 -7.514 0.521 1.00 92.62 80 ILE A C 1
ATOM 644 O O . ILE A 1 80 ? -2.323 -8.295 1.190 1.00 92.62 80 ILE A O 1
ATOM 648 N N . PRO A 1 81 ? -3.011 -7.576 -0.822 1.00 92.62 81 PRO A N 1
ATOM 649 C CA . PRO A 1 81 ? -2.167 -8.500 -1.564 1.00 92.62 81 PRO A CA 1
ATOM 650 C C . PRO A 1 81 ? -0.699 -8.068 -1.517 1.00 92.62 81 PRO A C 1
ATOM 652 O O . PRO A 1 8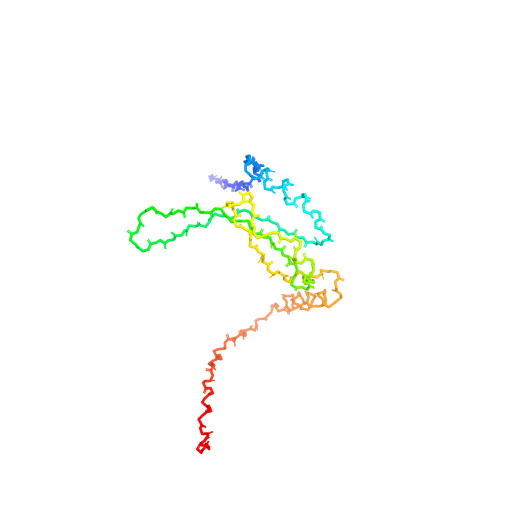1 ? -0.376 -6.898 -1.352 1.00 92.62 81 PRO A O 1
ATOM 655 N N . ASN A 1 82 ? 0.206 -9.024 -1.729 1.00 92.44 82 ASN A N 1
ATOM 656 C CA . ASN A 1 82 ? 1.652 -8.769 -1.714 1.00 92.44 82 ASN A CA 1
ATOM 657 C C . ASN A 1 82 ? 2.204 -8.282 -3.065 1.00 92.44 82 ASN A C 1
ATOM 659 O O . ASN A 1 82 ? 3.363 -7.872 -3.145 1.00 92.44 82 ASN A O 1
ATOM 663 N N . THR A 1 83 ? 1.418 -8.378 -4.141 1.00 92.12 83 THR A N 1
ATOM 664 C CA . THR A 1 83 ? 1.842 -8.029 -5.502 1.00 92.12 83 THR A CA 1
ATOM 665 C C . THR A 1 83 ? 0.695 -7.451 -6.328 1.00 92.12 83 THR A C 1
ATOM 667 O O . THR A 1 83 ? -0.466 -7.823 -6.156 1.00 92.12 83 THR A O 1
ATOM 670 N N . PHE A 1 84 ? 1.041 -6.565 -7.260 1.00 89.19 84 PHE A N 1
ATOM 671 C CA . PHE A 1 84 ? 0.165 -6.022 -8.297 1.00 89.19 84 PHE A CA 1
ATOM 672 C C . PHE A 1 84 ? 0.633 -6.503 -9.680 1.00 89.19 84 PHE A C 1
ATOM 674 O O . PHE A 1 84 ? 1.835 -6.499 -9.962 1.00 89.19 84 PHE A O 1
ATOM 681 N N . GLU A 1 85 ? -0.307 -6.963 -10.520 1.00 85.25 85 GLU A N 1
ATOM 682 C CA . GLU A 1 85 ? -0.062 -7.505 -11.877 1.00 85.25 85 GLU A CA 1
ATOM 683 C C . GLU A 1 85 ? 1.128 -8.495 -11.956 1.00 85.25 85 GLU A C 1
ATOM 685 O O . GLU A 1 85 ? 1.810 -8.595 -12.973 1.00 85.25 85 GLU A O 1
ATOM 690 N N . ASN A 1 86 ? 1.406 -9.216 -10.861 1.00 76.81 86 ASN A N 1
ATOM 691 C CA . ASN A 1 86 ? 2.534 -10.143 -10.695 1.00 76.81 86 ASN A CA 1
ATOM 692 C C . ASN A 1 86 ? 3.946 -9.548 -10.885 1.00 76.81 86 ASN A C 1
ATOM 694 O O . ASN A 1 86 ? 4.912 -10.306 -10.839 1.00 76.81 86 ASN A O 1
ATOM 698 N N . ASN A 1 87 ? 4.080 -8.226 -11.030 1.00 82.75 87 ASN A N 1
ATOM 699 C CA . ASN A 1 87 ? 5.346 -7.571 -11.378 1.00 82.75 87 ASN A CA 1
ATOM 700 C C . ASN A 1 87 ? 5.764 -6.467 -10.401 1.00 82.75 87 ASN A C 1
ATOM 702 O O . ASN A 1 87 ? 6.956 -6.193 -10.283 1.00 82.75 87 ASN A O 1
ATOM 706 N N . ILE A 1 88 ? 4.818 -5.851 -9.685 1.00 87.81 88 ILE A N 1
ATOM 707 C CA . ILE A 1 88 ? 5.107 -4.786 -8.716 1.00 87.81 88 ILE A CA 1
ATOM 708 C C . ILE A 1 88 ? 4.858 -5.321 -7.309 1.00 87.81 88 ILE A C 1
ATOM 710 O O . ILE A 1 88 ? 3.801 -5.894 -7.030 1.00 87.81 88 ILE A O 1
ATOM 714 N N . ARG A 1 89 ? 5.840 -5.164 -6.418 1.00 91.69 89 ARG A N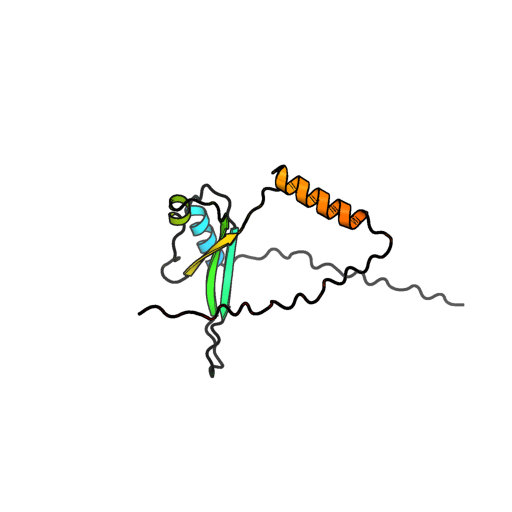 1
ATOM 715 C CA . ARG A 1 89 ? 5.715 -5.587 -5.020 1.00 91.69 89 ARG A CA 1
ATOM 716 C C . ARG A 1 89 ? 4.872 -4.578 -4.248 1.00 91.69 89 ARG A C 1
ATOM 718 O O . ARG A 1 89 ? 5.020 -3.374 -4.432 1.00 91.69 89 ARG A O 1
ATOM 725 N N . ILE A 1 90 ? 4.031 -5.091 -3.359 1.00 93.38 90 ILE A N 1
ATOM 726 C CA . ILE A 1 90 ? 3.297 -4.301 -2.377 1.00 93.38 90 ILE A CA 1
ATOM 727 C C . ILE A 1 90 ? 3.931 -4.559 -1.010 1.00 93.38 90 ILE A C 1
ATOM 729 O O . ILE A 1 90 ? 4.145 -5.709 -0.616 1.00 93.38 90 ILE A O 1
ATOM 733 N N . GLN A 1 91 ? 4.265 -3.490 -0.299 1.00 93.62 91 GLN A N 1
ATOM 734 C CA . GLN A 1 91 ? 4.807 -3.525 1.049 1.00 93.62 91 GLN A CA 1
ATOM 735 C C . GLN A 1 91 ? 3.848 -2.810 1.994 1.00 93.62 91 GLN A C 1
ATOM 737 O O . GLN A 1 91 ? 3.504 -1.651 1.788 1.00 93.62 91 GLN A O 1
ATOM 742 N N . MET A 1 92 ? 3.427 -3.512 3.044 1.00 93.44 92 MET A N 1
ATOM 743 C CA . MET A 1 92 ? 2.683 -2.890 4.133 1.00 93.44 92 MET A CA 1
ATOM 744 C C . MET A 1 92 ? 3.651 -2.192 5.084 1.00 93.44 92 MET A C 1
ATOM 746 O O . MET A 1 92 ? 4.619 -2.802 5.544 1.00 93.44 92 MET A O 1
ATOM 750 N N . GLU A 1 93 ? 3.356 -0.940 5.399 1.00 92.81 93 GLU A N 1
ATOM 751 C CA . GLU A 1 93 ? 4.025 -0.164 6.435 1.00 92.81 93 GLU A CA 1
ATOM 752 C C . GLU A 1 93 ? 3.067 0.023 7.615 1.00 92.81 93 GLU A C 1
ATOM 754 O O . GLU A 1 93 ? 1.913 0.408 7.438 1.00 92.81 93 GLU A O 1
ATOM 759 N N . TYR A 1 94 ? 3.531 -0.269 8.830 1.00 89.12 94 TYR A N 1
ATOM 760 C CA . TYR A 1 94 ? 2.716 -0.103 10.031 1.00 89.12 94 TYR A CA 1
ATOM 761 C C . TYR A 1 94 ? 2.967 1.263 10.645 1.00 89.12 94 TYR A C 1
ATOM 763 O O . TYR A 1 94 ? 4.042 1.516 11.188 1.00 89.12 94 TYR A O 1
ATOM 771 N N . VAL A 1 95 ? 1.948 2.109 10.607 1.00 85.62 95 VAL A N 1
ATOM 772 C CA . VAL A 1 95 ? 1.960 3.424 11.241 1.00 85.62 95 VAL A CA 1
ATOM 773 C C . VAL A 1 95 ? 1.092 3.394 12.496 1.00 85.62 95 VAL A C 1
ATOM 775 O O . VAL A 1 95 ? 0.087 2.689 12.562 1.00 85.62 95 VAL A O 1
ATOM 778 N N . MET A 1 96 ? 1.495 4.132 13.528 1.00 77.62 96 MET A N 1
ATOM 779 C CA . MET A 1 96 ? 0.608 4.433 14.650 1.00 77.62 96 MET A CA 1
ATOM 780 C C . MET A 1 96 ? -0.136 5.715 14.308 1.00 77.62 96 MET A C 1
ATOM 782 O O . MET A 1 96 ? 0.424 6.808 14.383 1.00 77.62 96 MET A O 1
ATOM 786 N N . THR A 1 97 ? -1.391 5.582 13.894 1.00 62.56 97 THR A N 1
ATOM 787 C CA . THR A 1 97 ? -2.279 6.730 13.746 1.00 62.56 97 THR A CA 1
ATOM 788 C C . THR A 1 97 ? -2.893 7.031 15.104 1.00 62.56 97 THR A C 1
ATOM 790 O O . THR A 1 97 ? -3.914 6.470 15.480 1.00 62.56 97 THR A O 1
ATOM 793 N N . LEU A 1 98 ? -2.235 7.905 15.869 1.00 64.25 98 LEU A N 1
ATOM 794 C CA . LEU A 1 98 ? -2.836 8.490 17.063 1.00 64.25 98 LEU A CA 1
ATOM 795 C C . LEU A 1 98 ? -4.063 9.298 16.621 1.00 64.25 98 LEU A C 1
ATOM 797 O O . LEU A 1 98 ? -3.931 10.213 15.804 1.00 64.25 98 LEU A O 1
ATOM 801 N N . ASP A 1 99 ? -5.253 8.941 17.110 1.00 63.12 99 ASP A N 1
ATOM 802 C CA . ASP A 1 99 ? -6.461 9.716 16.829 1.00 63.12 99 ASP A CA 1
ATOM 803 C C . ASP A 1 99 ? -6.315 11.089 17.504 1.00 63.12 99 ASP A C 1
ATOM 805 O O . ASP A 1 99 ? -6.233 11.161 18.732 1.00 63.12 99 ASP A O 1
ATOM 809 N N . PRO A 1 100 ? -6.288 12.202 16.749 1.00 60.78 100 PRO A N 1
ATOM 810 C CA . PRO A 1 100 ? -6.205 13.537 17.334 1.00 60.78 100 PRO A CA 1
ATOM 811 C C . PRO A 1 100 ? -7.445 13.910 18.164 1.00 60.78 100 PRO A C 1
ATOM 813 O O . PRO A 1 100 ? -7.450 14.955 18.816 1.00 60.78 100 PRO A O 1
ATOM 816 N N . ASN A 1 101 ? -8.507 13.101 18.132 1.00 63.34 101 ASN A N 1
ATOM 817 C CA . ASN A 1 101 ? -9.692 13.241 18.975 1.00 63.34 101 ASN A CA 1
ATOM 818 C C . ASN A 1 101 ? -9.654 12.366 20.233 1.00 63.34 101 ASN A C 1
ATOM 820 O O . ASN A 1 101 ? -10.539 12.512 21.075 1.00 63.34 101 ASN A O 1
ATOM 824 N N . ASP A 1 102 ? -8.658 11.488 20.383 1.00 72.06 102 ASP A N 1
ATOM 825 C CA . ASP A 1 102 ? -8.476 10.721 21.612 1.00 72.06 102 ASP A CA 1
ATOM 826 C C . ASP A 1 102 ? -8.068 11.671 22.747 1.00 72.06 102 ASP A C 1
ATOM 828 O O . ASP A 1 102 ? -7.133 12.467 22.610 1.00 72.06 102 ASP A O 1
ATOM 832 N N . GLU A 1 103 ? -8.780 11.605 23.876 1.00 69.19 103 GLU A N 1
ATOM 833 C CA . GLU A 1 103 ? -8.522 12.465 25.038 1.00 69.19 103 GLU A CA 1
ATOM 834 C C . GLU A 1 103 ? -7.079 12.333 25.543 1.00 69.19 103 GLU A C 1
ATOM 836 O O . GLU A 1 103 ? -6.504 13.314 26.014 1.00 69.19 103 GLU A O 1
ATOM 841 N N . SER A 1 104 ? -6.474 11.152 25.411 1.00 66.19 104 SER A N 1
ATOM 842 C CA . SER A 1 104 ? -5.100 10.874 25.839 1.00 66.19 104 SER A CA 1
ATOM 843 C C . SER A 1 104 ? -4.092 11.597 24.944 1.00 66.19 104 SER A C 1
ATOM 845 O O . SER A 1 104 ? -3.175 12.249 25.439 1.00 66.19 104 SER A O 1
ATOM 847 N N . VAL A 1 105 ? -4.322 11.558 23.629 1.00 65.62 105 VAL A N 1
ATOM 848 C CA . VAL A 1 105 ? -3.486 12.211 22.611 1.00 65.62 105 VAL A CA 1
ATOM 849 C C . VAL A 1 105 ? -3.621 13.730 22.697 1.00 65.62 105 VAL A C 1
ATOM 851 O O . VAL A 1 105 ? -2.624 14.447 22.681 1.00 65.62 105 VAL A O 1
ATOM 854 N N . GLN A 1 106 ? -4.842 14.247 22.867 1.00 69.44 106 GLN A N 1
ATOM 855 C CA . GLN A 1 106 ? -5.063 15.683 23.066 1.00 69.44 106 GLN A CA 1
ATOM 856 C C . GLN A 1 106 ? -4.413 16.204 24.344 1.00 69.44 106 GLN A C 1
ATOM 858 O O . GLN A 1 106 ? -3.948 17.346 24.372 1.00 69.44 106 GLN A O 1
ATOM 863 N N . LYS A 1 107 ? -4.397 15.392 25.404 1.00 71.88 107 LYS A N 1
ATOM 864 C CA . LYS A 1 107 ? -3.782 15.760 26.675 1.00 71.88 107 LYS A CA 1
ATOM 865 C C . LYS A 1 107 ? -2.261 15.834 26.555 1.00 71.88 107 LYS A C 1
ATOM 867 O O . LYS A 1 107 ? -1.702 16.840 26.982 1.00 71.88 107 LYS A O 1
ATOM 872 N N . GLU A 1 108 ? -1.631 14.864 25.896 1.00 68.81 108 GLU A N 1
ATOM 873 C CA . GLU A 1 108 ? -0.188 14.875 25.608 1.00 68.81 108 GLU A CA 1
ATOM 874 C C . GLU A 1 108 ? 0.202 16.081 24.731 1.00 68.81 108 GLU A C 1
ATOM 876 O O . GLU A 1 108 ? 1.037 16.895 25.125 1.00 68.81 108 GLU A O 1
ATOM 881 N N . LEU A 1 109 ? -0.517 16.317 23.625 1.00 67.94 109 LEU A N 1
ATOM 882 C CA . LEU A 1 109 ? -0.316 17.487 22.754 1.00 67.94 109 LEU A CA 1
ATOM 883 C C . LEU A 1 109 ? -0.504 18.829 23.484 1.00 67.94 109 LEU A C 1
ATOM 885 O O . LEU A 1 109 ? 0.177 19.816 23.189 1.00 67.94 109 LEU A O 1
ATOM 889 N N . GLN A 1 110 ? -1.448 18.913 24.428 1.00 69.00 110 GLN A N 1
ATOM 890 C CA . GLN A 1 110 ? -1.626 20.109 25.256 1.00 69.00 110 GLN A CA 1
ATOM 891 C C . GLN A 1 110 ? -0.499 20.288 26.274 1.00 69.00 110 GLN A C 1
ATOM 893 O O . GLN A 1 110 ? -0.142 21.431 26.572 1.00 69.00 110 GLN A O 1
ATOM 898 N N . GLU A 1 111 ? 0.041 19.203 26.821 1.00 72.69 111 GLU A N 1
ATOM 899 C CA . GLU A 1 111 ? 1.174 19.237 27.743 1.00 72.69 111 GLU A CA 1
ATOM 900 C C . GLU A 1 111 ? 2.454 19.683 27.021 1.00 72.69 111 GLU A C 1
ATOM 902 O O . GLU A 1 111 ? 3.105 20.619 27.491 1.00 72.69 111 GLU A O 1
ATOM 907 N N . GLU A 1 112 ? 2.739 19.162 25.825 1.00 67.81 112 GLU A N 1
ATOM 908 C CA . GLU A 1 112 ? 3.863 19.613 24.990 1.00 67.81 112 GLU A CA 1
ATOM 909 C C . GLU A 1 112 ? 3.742 21.095 24.599 1.00 67.81 112 GLU A C 1
ATOM 911 O O . GLU A 1 112 ? 4.694 21.877 24.697 1.00 67.81 112 GLU A O 1
ATOM 916 N N . LYS A 1 113 ? 2.537 21.537 24.218 1.00 64.56 113 LYS A N 1
ATOM 917 C CA . LYS A 1 113 ? 2.291 22.938 23.855 1.00 64.56 113 LYS A CA 1
ATOM 918 C C . LYS A 1 113 ? 2.422 23.885 25.052 1.00 64.56 113 LYS A C 1
ATOM 920 O O . LYS A 1 113 ? 2.881 25.017 24.890 1.00 64.56 113 LYS A O 1
ATOM 925 N N . LYS A 1 114 ? 2.046 23.445 26.258 1.00 61.97 114 LYS A N 1
ATOM 926 C CA . LYS A 1 114 ? 2.251 24.212 27.499 1.00 61.97 114 LYS A CA 1
ATOM 927 C C . LYS A 1 114 ? 3.728 24.315 27.872 1.00 61.97 114 LYS A C 1
ATOM 929 O O . LYS A 1 114 ? 4.132 25.371 28.350 1.00 61.97 114 LYS A O 1
ATOM 934 N N . GLN A 1 115 ? 4.528 23.282 27.616 1.00 60.00 115 GLN A N 1
ATOM 935 C CA . GLN A 1 115 ? 5.975 23.335 27.838 1.00 60.00 115 GLN A CA 1
ATOM 936 C C . GLN A 1 115 ? 6.671 24.311 26.874 1.00 60.00 115 GLN A C 1
ATOM 938 O O . GLN A 1 115 ? 7.522 25.083 27.308 1.00 60.00 115 GLN A O 1
ATOM 943 N N . GLN A 1 116 ? 6.251 24.385 25.604 1.00 55.12 116 GLN A N 1
ATOM 944 C CA . GLN A 1 116 ? 6.823 25.347 24.644 1.00 55.12 116 GLN A CA 1
ATOM 945 C C . GLN A 1 116 ? 6.418 26.810 24.899 1.00 55.12 116 GLN A C 1
ATOM 947 O O . GLN A 1 116 ? 7.188 27.720 24.610 1.00 55.12 116 GLN A O 1
ATOM 952 N N . LEU A 1 117 ? 5.224 27.061 25.447 1.00 52.94 117 LEU A N 1
ATOM 953 C CA . LEU A 1 117 ? 4.757 28.416 25.785 1.00 52.94 117 LEU A CA 1
ATOM 954 C C . LEU A 1 117 ? 5.179 28.879 27.193 1.00 52.94 117 LEU A C 1
ATOM 956 O O . LEU A 1 117 ? 5.021 30.056 27.512 1.00 52.94 117 LEU A O 1
ATOM 960 N N . GLY A 1 118 ? 5.694 27.971 28.031 1.00 46.44 118 GLY A N 1
ATOM 961 C CA . GLY A 1 118 ? 6.063 28.234 29.425 1.00 46.44 118 GLY A CA 1
ATOM 962 C C . GLY A 1 118 ? 7.499 28.715 29.657 1.00 46.44 118 GLY A C 1
ATOM 963 O O . GLY A 1 118 ? 7.744 29.352 30.676 1.00 46.44 118 GLY A O 1
ATOM 964 N N . ASN A 1 119 ? 8.432 28.486 28.726 1.00 46.34 119 ASN A N 1
ATOM 965 C CA . ASN A 1 119 ? 9.844 28.846 28.908 1.00 46.34 119 ASN A CA 1
ATOM 966 C C . ASN A 1 119 ? 10.271 30.005 27.999 1.00 46.34 119 ASN A C 1
ATOM 968 O O . ASN A 1 119 ? 10.999 29.844 27.022 1.00 46.34 119 ASN A O 1
ATOM 972 N N . GLY A 1 120 ? 9.822 31.202 28.377 1.00 42.75 120 GLY A N 1
ATOM 973 C CA . GLY A 1 120 ? 10.387 32.480 27.942 1.00 42.75 120 GLY A CA 1
ATOM 974 C C . GLY A 1 120 ? 11.613 32.934 28.747 1.00 42.75 120 GLY A C 1
ATOM 975 O O . GLY A 1 120 ? 12.044 34.067 28.569 1.00 42.75 120 GLY A O 1
ATOM 976 N N . GLU A 1 121 ? 12.185 32.091 29.611 1.00 44.25 121 GLU A N 1
ATOM 977 C CA . GLU A 1 121 ? 13.462 32.341 30.289 1.00 44.25 121 GLU A CA 1
ATOM 978 C C . GLU A 1 121 ? 14.275 31.042 30.349 1.00 44.25 121 GLU A C 1
ATOM 980 O O . GLU A 1 121 ? 13.731 29.960 30.568 1.00 44.25 121 GLU A O 1
ATOM 985 N N . GLY A 1 122 ? 15.572 31.161 30.057 1.00 44.34 122 GLY A N 1
ATOM 986 C CA . GLY A 1 122 ? 16.474 30.053 29.771 1.00 44.34 122 GLY A CA 1
ATOM 987 C C . GLY A 1 122 ? 16.494 28.948 30.825 1.00 44.34 122 GLY A C 1
ATOM 988 O O . GLY A 1 122 ? 16.722 29.192 32.005 1.00 44.34 122 GLY A O 1
ATOM 989 N N . VAL A 1 123 ? 16.357 27.716 30.347 1.00 37.34 123 VAL A N 1
ATOM 990 C CA . VAL A 1 123 ? 16.885 26.527 31.010 1.00 37.34 123 VAL A CA 1
ATOM 991 C C . VAL A 1 123 ? 17.603 25.729 29.932 1.00 37.34 123 VAL A C 1
ATOM 993 O O . VAL A 1 123 ? 16.974 25.132 29.059 1.00 37.34 123 VAL A O 1
ATOM 996 N N . GLU A 1 124 ? 18.933 25.765 29.974 1.00 44.25 124 GLU A N 1
ATOM 997 C CA . GLU A 1 124 ? 19.767 24.738 29.362 1.00 44.25 124 GLU A CA 1
ATOM 998 C C . GLU A 1 124 ? 19.410 23.414 30.044 1.00 44.25 124 GLU A C 1
ATOM 1000 O O . GLU A 1 124 ? 19.829 23.155 31.170 1.00 44.25 124 GLU A O 1
ATOM 1005 N N . VAL A 1 125 ? 18.605 22.578 29.390 1.00 43.44 125 VAL A N 1
ATOM 1006 C CA . VAL A 1 125 ? 18.607 21.148 29.699 1.00 43.44 125 VAL A CA 1
ATOM 1007 C C . VAL A 1 125 ? 19.602 20.525 28.738 1.00 43.44 125 VAL A C 1
ATOM 1009 O O . VAL A 1 125 ? 19.276 20.158 27.611 1.00 43.44 125 VAL A O 1
ATOM 1012 N N . ALA A 1 126 ? 20.850 20.455 29.189 1.00 42.88 126 ALA A N 1
ATOM 1013 C CA . ALA A 1 126 ? 21.759 19.432 28.719 1.00 42.88 126 ALA A CA 1
ATOM 1014 C C . ALA A 1 126 ? 21.152 18.071 29.109 1.00 42.88 126 ALA A C 1
ATOM 1016 O O . ALA A 1 126 ? 21.270 17.645 30.252 1.00 42.88 126 ALA A O 1
ATOM 1017 N N . MET A 1 127 ? 20.459 17.414 28.178 1.00 47.16 127 MET A N 1
ATOM 1018 C CA . MET A 1 127 ? 20.495 15.953 28.106 1.00 47.16 127 MET A CA 1
ATOM 1019 C C . MET A 1 127 ? 21.732 15.663 27.245 1.00 47.16 127 MET A C 1
ATOM 1021 O O . MET A 1 127 ? 21.696 15.850 26.034 1.00 47.16 127 MET A O 1
ATOM 1025 N N . GLY A 1 128 ? 22.919 15.466 27.809 1.00 38.06 128 GLY A N 1
ATOM 1026 C CA . GLY A 1 128 ? 23.162 14.564 28.926 1.00 38.06 128 GLY A CA 1
ATOM 1027 C C . GLY A 1 128 ? 23.455 13.213 28.301 1.00 38.06 128 GLY A C 1
ATOM 1028 O O . GLY A 1 128 ? 22.542 12.454 28.008 1.00 38.06 128 GLY A O 1
ATOM 1029 N N . ASP A 1 129 ? 24.732 13.034 27.993 1.00 48.88 129 ASP A N 1
ATOM 1030 C CA . ASP A 1 129 ? 25.414 11.791 27.667 1.00 48.88 129 ASP A CA 1
ATOM 1031 C C . ASP A 1 129 ? 25.037 10.718 28.706 1.00 48.88 129 ASP A C 1
ATOM 1033 O O . ASP A 1 129 ? 25.640 10.647 29.771 1.00 48.88 129 ASP A O 1
ATOM 1037 N N . GLU A 1 130 ? 23.976 9.948 28.456 1.00 45.72 130 GLU A N 1
ATOM 1038 C CA . GLU A 1 130 ? 23.733 8.685 29.157 1.00 45.72 130 GLU A CA 1
ATOM 1039 C C . GLU A 1 130 ? 24.338 7.571 28.305 1.00 45.72 130 GLU A C 1
ATOM 1041 O O . GLU A 1 130 ? 23.685 6.902 27.501 1.00 45.72 130 GLU A O 1
ATOM 1046 N N . GLU A 1 131 ? 25.657 7.477 28.462 1.00 45.91 131 GLU A N 1
ATOM 1047 C CA . GLU A 1 131 ? 26.456 6.260 28.447 1.00 45.91 131 GLU A CA 1
ATOM 1048 C C . GLU A 1 131 ? 25.577 5.045 28.800 1.00 45.91 131 GLU A C 1
ATOM 1050 O O . GLU A 1 131 ? 25.161 4.854 29.943 1.00 45.91 131 GLU A O 1
ATOM 1055 N N . PHE A 1 132 ? 25.222 4.250 27.788 1.00 38.03 132 PHE A N 1
ATOM 1056 C CA . PHE A 1 132 ? 24.587 2.956 28.003 1.00 38.03 132 PHE A CA 1
ATOM 1057 C C . PHE A 1 132 ? 25.648 2.046 28.623 1.00 38.03 132 PHE A C 1
ATOM 1059 O O . PHE A 1 132 ? 26.483 1.494 27.905 1.00 38.03 132 PHE A O 1
ATOM 1066 N N . GLU A 1 133 ? 25.644 1.969 29.957 1.00 48.06 133 GLU A N 1
ATOM 1067 C CA . GLU A 1 133 ? 26.448 1.026 30.726 1.00 48.06 133 GLU A CA 1
ATOM 1068 C C . GLU A 1 133 ? 26.192 -0.393 30.200 1.00 48.06 133 GLU A C 1
ATOM 1070 O O . GLU A 1 133 ? 25.079 -0.925 30.228 1.00 48.06 133 GLU A O 1
ATOM 1075 N N . GLU A 1 134 ? 27.266 -0.971 29.672 1.00 44.16 134 GLU A N 1
ATOM 1076 C CA . GLU A 1 134 ? 27.441 -2.379 29.368 1.00 44.16 134 GLU A CA 1
ATOM 1077 C C . GLU A 1 134 ? 27.144 -3.189 30.637 1.00 44.16 134 GLU A C 1
ATOM 1079 O O . GLU A 1 134 ? 27.962 -3.274 31.549 1.00 44.16 134 GLU A O 1
ATOM 1084 N N . PHE A 1 135 ? 25.939 -3.758 30.724 1.00 43.19 135 PHE A N 1
ATOM 1085 C CA . PHE A 1 135 ? 25.647 -4.785 31.718 1.00 43.19 135 PHE A CA 1
ATOM 1086 C C . PHE A 1 135 ? 26.345 -6.080 31.281 1.00 43.19 135 PHE A C 1
ATOM 1088 O O . PHE A 1 135 ? 25.799 -6.873 30.512 1.00 43.19 135 PHE A O 1
ATOM 1095 N N . GLU A 1 136 ? 27.575 -6.264 31.765 1.00 52.22 136 GLU A N 1
ATOM 1096 C CA . GLU A 1 136 ? 28.151 -7.586 31.997 1.00 52.22 136 GLU A CA 1
ATOM 1097 C C . GLU A 1 136 ? 27.299 -8.292 33.069 1.00 52.22 136 GLU A C 1
ATOM 1099 O O . GLU A 1 136 ? 27.315 -7.912 34.239 1.00 52.22 136 GLU A O 1
ATOM 1104 N N . GLU A 1 137 ? 26.552 -9.325 32.679 1.00 53.59 137 GLU A N 1
ATOM 1105 C CA . GLU A 1 137 ? 26.276 -10.457 33.571 1.00 53.59 137 GLU A CA 1
ATOM 1106 C C . GLU A 1 137 ? 27.106 -11.635 33.051 1.00 53.59 137 GLU A C 1
ATOM 1108 O O . GLU A 1 137 ? 26.675 -12.393 32.178 1.00 53.59 137 GLU A O 1
ATOM 1113 N N . ASP A 1 138 ? 28.345 -11.703 33.541 1.00 52.66 138 ASP A N 1
ATOM 1114 C CA . ASP A 1 138 ? 29.106 -12.947 33.647 1.00 52.66 138 ASP A CA 1
ATOM 1115 C C . ASP A 1 138 ? 28.752 -13.650 34.967 1.00 52.66 138 ASP A C 1
ATOM 1117 O O . ASP A 1 138 ? 28.290 -13.009 35.914 1.00 52.66 138 ASP A O 1
ATOM 1121 N N . ASP A 1 139 ? 29.040 -14.950 34.982 1.00 53.38 139 ASP A N 1
ATOM 1122 C CA . ASP A 1 139 ? 28.900 -15.944 36.050 1.00 53.38 139 ASP A CA 1
ATOM 1123 C C . ASP A 1 139 ? 27.482 -16.555 36.192 1.00 53.38 139 ASP A C 1
ATOM 1125 O O . ASP A 1 139 ? 26.482 -15.879 36.392 1.00 53.38 139 ASP A O 1
ATOM 1129 N N . GLU A 1 140 ? 27.273 -17.872 36.092 1.00 57.12 140 GLU A N 1
ATOM 1130 C CA . GLU A 1 140 ? 28.143 -18.958 36.540 1.00 57.12 140 GLU A CA 1
ATOM 1131 C C . GLU A 1 140 ? 27.683 -20.321 35.972 1.00 57.12 140 GLU A C 1
ATOM 1133 O O . GLU A 1 140 ? 26.537 -20.510 35.557 1.00 57.12 140 GLU A O 1
ATOM 1138 N N . ASP A 1 141 ? 28.620 -21.269 35.992 1.00 59.12 141 ASP A N 1
ATOM 1139 C CA . ASP A 1 141 ? 28.533 -22.687 35.638 1.00 59.12 141 ASP A CA 1
ATOM 1140 C C . A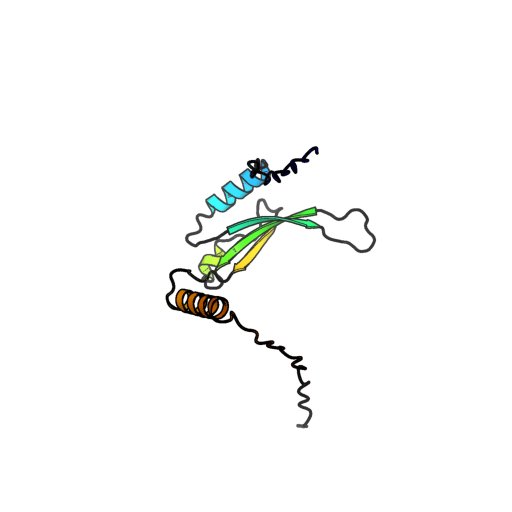SP A 1 141 ? 27.237 -23.424 36.036 1.00 59.12 141 ASP A C 1
ATOM 1142 O O . ASP A 1 141 ? 26.794 -23.341 37.179 1.00 59.12 141 ASP A O 1
ATOM 1146 N N . GLU A 1 142 ? 26.760 -24.334 35.172 1.00 61.38 142 GLU A N 1
ATOM 1147 C CA . GLU A 1 142 ? 26.095 -25.559 35.647 1.00 61.38 142 GLU A CA 1
ATOM 1148 C C . GLU A 1 142 ? 26.207 -26.748 34.654 1.00 61.38 142 GLU A C 1
ATOM 1150 O O . GLU A 1 142 ? 25.404 -26.911 33.736 1.00 61.38 142 GLU A O 1
ATOM 1155 N N . ASN A 1 143 ? 27.193 -27.612 34.958 1.00 46.00 143 ASN A N 1
ATOM 1156 C CA . ASN A 1 143 ? 27.254 -29.086 34.806 1.00 46.00 143 ASN A CA 1
ATOM 1157 C C . ASN A 1 143 ? 27.561 -29.758 33.447 1.00 46.00 143 ASN A C 1
ATOM 1159 O O . ASN A 1 143 ? 26.664 -29.877 32.582 1.00 46.00 143 ASN A O 1
#

Sequence (143 aa):
MSTQIPVTTTEQQPSPTPKVLTDEEIRIKAFIESLNLTFPYKWELEHHEFITKGSTNNPVIPLIVISVDRMLSKEERSMIPNTFENNIRIQMEYVMTLDPNDESVQKELQEEKKQQLGNGEGVEVAMGDEEFEEFEEDDEDEN

Secondary structure (DSSP, 8-state):
---PPP-------------PPPHHHHHHHHHHHHT--SS-EEEEEEEEE---TT-S-PPEEEEEEEEEETT--HHHHHTS-SEETTTEEEEEEEE----TTSHHHHHHHHHHHHHHHH-SS----------------------